Protein AF-A0A5K0X9J2-F1 (afdb_monomer_lite)

Structure (mmCIF, N/CA/C/O backbone):
data_AF-A0A5K0X9J2-F1
#
_entry.id   AF-A0A5K0X9J2-F1
#
loop_
_atom_site.group_PDB
_atom_site.id
_atom_site.type_symbol
_atom_site.label_atom_id
_atom_site.label_alt_id
_atom_site.label_comp_id
_atom_site.label_asym_id
_atom_site.label_entity_id
_atom_site.label_seq_id
_atom_site.pdbx_PDB_ins_code
_atom_site.Cartn_x
_atom_site.Cartn_y
_atom_site.Cartn_z
_atom_site.occupancy
_atom_site.B_iso_or_equiv
_atom_site.auth_seq_id
_atom_site.auth_comp_id
_atom_site.auth_asym_id
_atom_site.auth_atom_id
_atom_site.pdbx_PDB_model_num
ATOM 1 N N . LEU A 1 1 ? -1.739 -0.683 -1.695 1.00 88.50 1 LEU A N 1
ATOM 2 C CA . LEU A 1 1 ? -2.557 -1.555 -0.823 1.00 88.50 1 LEU A CA 1
ATOM 3 C C . LEU A 1 1 ? -3.758 -2.137 -1.555 1.00 88.50 1 LEU A C 1
ATOM 5 O O . LEU A 1 1 ? -3.757 -3.339 -1.752 1.00 88.50 1 LEU A O 1
ATOM 9 N N . CYS A 1 2 ? -4.712 -1.339 -2.052 1.00 93.06 2 CYS A N 1
ATOM 10 C CA . CYS A 1 2 ? -5.907 -1.886 -2.725 1.00 93.06 2 CYS A CA 1
ATOM 11 C C . CYS A 1 2 ? -5.571 -2.810 -3.907 1.00 93.06 2 CYS A C 1
ATOM 13 O O . CYS A 1 2 ? -6.131 -3.894 -4.027 1.00 93.06 2 CYS A O 1
ATOM 15 N N . MET A 1 3 ? -4.604 -2.417 -4.744 1.00 92.88 3 MET A N 1
ATOM 16 C CA . MET A 1 3 ? -4.165 -3.267 -5.854 1.00 92.88 3 MET A CA 1
ATOM 17 C C . MET A 1 3 ? -3.408 -4.517 -5.378 1.00 92.88 3 MET A C 1
ATOM 19 O O . MET A 1 3 ? -3.565 -5.571 -5.970 1.00 92.88 3 MET A O 1
ATOM 23 N N . VAL A 1 4 ? -2.660 -4.441 -4.271 1.00 94.56 4 VAL A N 1
ATOM 24 C CA . VAL A 1 4 ? -1.999 -5.618 -3.667 1.00 94.56 4 VAL A CA 1
ATOM 25 C C . VAL A 1 4 ? -3.038 -6.612 -3.154 1.00 94.56 4 VAL A C 1
ATOM 27 O O . VAL A 1 4 ? -2.918 -7.802 -3.403 1.00 94.56 4 VAL A O 1
ATOM 30 N N . HIS A 1 5 ? -4.097 -6.126 -2.503 1.00 93.19 5 HIS A N 1
ATOM 31 C CA . HIS A 1 5 ? -5.213 -6.964 -2.069 1.00 93.19 5 HIS A CA 1
ATOM 32 C C . HIS A 1 5 ? -5.933 -7.624 -3.256 1.00 93.19 5 HIS A C 1
ATOM 34 O O . HIS A 1 5 ? -6.294 -8.791 -3.185 1.00 93.19 5 HIS A O 1
ATOM 40 N N . LYS A 1 6 ? -6.106 -6.897 -4.369 1.00 94.06 6 LYS A N 1
ATOM 41 C CA . LYS A 1 6 ? -6.741 -7.426 -5.584 1.00 94.06 6 LYS A CA 1
ATOM 42 C C . LYS A 1 6 ? -5.883 -8.468 -6.313 1.00 94.06 6 LYS A C 1
ATOM 44 O O . LYS A 1 6 ? -6.430 -9.447 -6.802 1.00 94.06 6 LYS A O 1
ATOM 49 N N . LEU A 1 7 ? -4.578 -8.230 -6.431 1.00 93.50 7 LEU A N 1
ATOM 50 C CA . LEU A 1 7 ? -3.648 -9.097 -7.166 1.00 93.50 7 LEU A CA 1
ATOM 51 C C . LEU A 1 7 ? -3.143 -10.281 -6.333 1.00 93.50 7 LEU A C 1
ATOM 53 O O . LEU A 1 7 ? -2.648 -11.251 -6.895 1.00 93.50 7 LEU A O 1
ATOM 57 N N . GLY A 1 8 ? -3.247 -10.198 -5.007 1.00 93.81 8 GLY A N 1
ATOM 58 C CA . GLY A 1 8 ? -2.611 -11.125 -4.080 1.00 93.81 8 GLY A CA 1
ATOM 59 C C . GLY A 1 8 ? -1.254 -10.608 -3.597 1.00 93.81 8 GLY A C 1
ATOM 60 O O . GLY A 1 8 ? -0.473 -10.000 -4.336 1.00 93.81 8 GLY A O 1
ATOM 61 N N . TYR A 1 9 ? -0.974 -10.840 -2.315 1.00 94.12 9 TYR A N 1
ATOM 62 C CA . TYR A 1 9 ? 0.303 -10.478 -1.708 1.00 94.12 9 TYR A CA 1
ATOM 63 C C . TYR A 1 9 ? 1.447 -11.286 -2.338 1.00 94.12 9 TYR A C 1
ATOM 65 O O . TYR A 1 9 ? 1.321 -12.492 -2.527 1.00 94.12 9 TYR A O 1
ATOM 73 N N . GLY A 1 10 ? 2.567 -10.628 -2.652 1.00 92.69 10 GLY A N 1
ATOM 74 C CA . GLY A 1 10 ? 3.717 -11.260 -3.312 1.00 92.69 10 GLY A CA 1
ATOM 75 C C . GLY A 1 10 ? 3.787 -11.043 -4.828 1.00 92.69 10 GLY A C 1
ATOM 76 O O . GLY A 1 10 ? 4.879 -11.111 -5.390 1.00 92.69 10 GLY A O 1
ATOM 77 N N . ASN A 1 11 ? 2.678 -10.683 -5.486 1.00 95.88 11 ASN A N 1
ATOM 78 C CA . ASN A 1 11 ? 2.618 -10.456 -6.939 1.00 95.88 11 ASN A CA 1
ATOM 79 C C . ASN A 1 11 ? 3.129 -9.053 -7.336 1.00 95.88 11 ASN A C 1
ATOM 81 O O . ASN A 1 11 ? 2.417 -8.223 -7.909 1.00 95.88 11 ASN A O 1
ATOM 85 N N . TRP A 1 12 ? 4.386 -8.754 -6.996 1.00 94.94 12 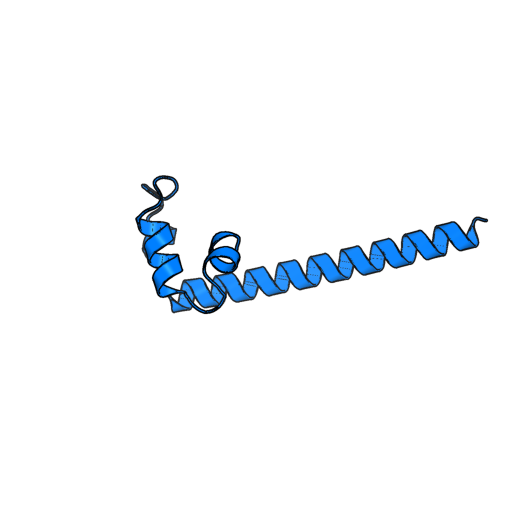TRP A N 1
ATOM 86 C CA . TRP A 1 12 ? 4.980 -7.416 -7.129 1.00 94.94 12 TRP A CA 1
ATOM 87 C C . TRP A 1 12 ? 5.246 -6.990 -8.575 1.00 94.94 12 TRP A C 1
ATOM 89 O O . TRP A 1 12 ? 5.140 -5.802 -8.889 1.00 94.94 12 TRP A O 1
ATOM 99 N N . ASP A 1 13 ? 5.581 -7.932 -9.457 1.00 94.69 13 ASP A N 1
ATOM 100 C CA . ASP A 1 13 ? 5.761 -7.659 -10.886 1.00 94.69 13 ASP A CA 1
ATOM 101 C C . ASP A 1 13 ? 4.451 -7.207 -11.535 1.00 94.69 13 ASP A C 1
ATOM 103 O O . ASP A 1 13 ? 4.419 -6.214 -12.267 1.00 94.69 13 ASP A O 1
ATOM 107 N N . GLU A 1 14 ? 3.346 -7.865 -11.187 1.00 95.31 14 GLU A N 1
ATOM 108 C CA . GLU A 1 14 ? 2.018 -7.508 -11.680 1.00 95.31 14 GLU A CA 1
ATOM 109 C C . GLU A 1 14 ? 1.535 -6.177 -11.092 1.00 95.31 14 GLU A C 1
ATOM 111 O O . GLU A 1 14 ? 1.000 -5.327 -11.808 1.00 95.31 14 GLU A O 1
ATOM 116 N N . LEU A 1 15 ? 1.838 -5.912 -9.816 1.00 95.06 15 LEU A N 1
ATOM 117 C CA . LEU A 1 15 ? 1.618 -4.599 -9.207 1.00 95.06 15 LEU A CA 1
ATOM 118 C C . LEU A 1 15 ? 2.381 -3.492 -9.956 1.00 95.06 15 LEU A C 1
ATOM 120 O O . LEU A 1 15 ? 1.841 -2.413 -10.212 1.00 95.06 15 LEU A O 1
ATOM 124 N N . LYS A 1 16 ? 3.638 -3.750 -10.332 1.00 94.00 16 LYS A N 1
ATOM 125 C CA . LYS A 1 16 ? 4.459 -2.804 -11.094 1.00 94.00 16 LYS A CA 1
ATOM 126 C C . LYS A 1 16 ? 3.904 -2.572 -12.501 1.00 94.00 16 LYS A C 1
ATOM 128 O O . LYS A 1 16 ? 3.903 -1.431 -12.971 1.00 94.00 16 LYS A O 1
ATOM 133 N N . ALA A 1 17 ? 3.405 -3.615 -13.163 1.00 94.50 17 ALA A N 1
ATOM 134 C CA . ALA A 1 17 ? 2.710 -3.489 -14.441 1.00 94.50 17 ALA A CA 1
ATOM 135 C C . ALA A 1 17 ? 1.436 -2.635 -14.305 1.00 94.50 17 ALA A C 1
ATOM 137 O O . ALA A 1 17 ? 1.246 -1.692 -15.076 1.00 94.50 17 ALA A O 1
ATOM 138 N N . ALA A 1 18 ? 0.635 -2.866 -13.261 1.00 94.06 18 ALA A N 1
ATOM 139 C CA . ALA A 1 18 ? -0.568 -2.089 -12.976 1.00 94.06 18 ALA A CA 1
ATOM 140 C C . ALA A 1 18 ? -0.282 -0.587 -12.789 1.00 94.06 18 ALA A C 1
ATOM 142 O O . ALA A 1 18 ? -1.020 0.251 -13.313 1.00 94.06 18 ALA A O 1
ATOM 143 N N . PHE A 1 19 ? 0.815 -0.222 -12.112 1.00 92.75 19 PHE A N 1
AT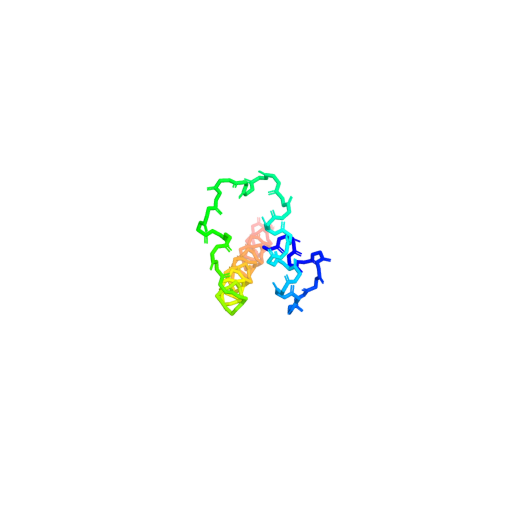OM 144 C CA . PHE A 1 19 ? 1.238 1.180 -11.998 1.00 92.75 19 PHE A CA 1
ATOM 145 C C . PHE A 1 19 ? 1.581 1.811 -13.351 1.00 92.75 19 PHE A C 1
ATOM 147 O O . PHE A 1 19 ? 1.281 2.981 -13.579 1.00 92.75 19 PHE A O 1
ATOM 154 N N . ARG A 1 20 ? 2.197 1.058 -14.268 1.00 91.62 20 ARG A N 1
ATOM 155 C CA . ARG A 1 20 ? 2.567 1.571 -15.596 1.00 91.62 20 ARG A CA 1
ATOM 156 C C . ARG A 1 20 ? 1.369 1.728 -16.526 1.00 91.62 20 ARG A C 1
ATOM 158 O O . ARG A 1 20 ? 1.350 2.680 -17.302 1.00 91.62 20 ARG A O 1
ATOM 165 N N . MET A 1 21 ? 0.405 0.813 -16.441 1.00 92.88 21 MET A N 1
ATOM 166 C CA . MET A 1 21 ? -0.801 0.811 -17.275 1.00 92.88 21 MET A CA 1
ATOM 167 C C . MET A 1 21 ? -1.856 1.813 -16.801 1.00 92.88 21 MET A C 1
ATOM 169 O O . MET A 1 21 ? -2.673 2.272 -17.596 1.00 92.88 21 MET A O 1
ATOM 173 N N . SER A 1 22 ? -1.856 2.161 -15.514 1.00 92.94 22 SER A N 1
ATOM 174 C CA . SER A 1 22 ? -2.847 3.078 -14.962 1.00 92.94 22 SER A CA 1
ATOM 175 C C . SER A 1 22 ? -2.605 4.525 -15.424 1.00 92.94 22 SER A C 1
ATOM 177 O O . SER A 1 22 ? -1.516 5.073 -15.209 1.00 92.94 22 SER A O 1
ATOM 179 N N . PRO A 1 23 ? -3.623 5.201 -15.991 1.00 93.31 23 PRO A N 1
ATOM 180 C CA . PRO A 1 23 ? -3.507 6.596 -16.409 1.00 93.31 23 PRO A CA 1
ATOM 181 C C . PRO A 1 23 ? -3.311 7.553 -15.225 1.00 93.31 23 PRO A C 1
ATOM 183 O O . PRO A 1 23 ? -2.751 8.631 -15.410 1.00 93.31 23 PRO A O 1
ATOM 186 N N . LEU A 1 24 ? -3.695 7.153 -14.005 1.00 92.62 24 LEU A N 1
ATOM 187 C CA . LEU A 1 24 ? -3.510 7.961 -12.793 1.00 92.62 24 LEU A CA 1
ATOM 188 C C . LEU A 1 24 ? -2.031 8.229 -12.493 1.00 92.62 24 LEU A C 1
ATOM 190 O O . LEU A 1 24 ? -1.682 9.295 -12.002 1.00 92.62 24 LEU A O 1
ATOM 194 N N . PHE A 1 25 ? -1.153 7.290 -12.847 1.00 91.19 25 PHE A N 1
ATOM 195 C CA . PHE A 1 25 ? 0.290 7.418 -12.650 1.00 91.19 25 PHE A CA 1
ATOM 196 C C . PHE A 1 25 ? 1.007 7.836 -13.938 1.00 91.19 25 PHE A C 1
ATOM 198 O O . PHE A 1 25 ? 2.219 7.656 -14.060 1.00 91.19 25 PHE A O 1
ATOM 205 N N . ARG A 1 26 ? 0.295 8.389 -14.937 1.00 90.06 26 ARG A N 1
ATOM 206 C CA . ARG A 1 26 ? 0.880 8.743 -16.245 1.00 90.06 26 ARG A CA 1
ATOM 207 C C . ARG A 1 26 ? 2.145 9.590 -16.098 1.00 90.06 26 ARG A C 1
ATOM 209 O O . ARG A 1 26 ? 3.142 9.255 -16.736 1.00 90.06 26 ARG A O 1
ATOM 216 N N . PHE A 1 27 ? 2.122 10.584 -15.215 1.00 92.81 27 PHE A N 1
ATOM 217 C CA . PHE A 1 27 ? 3.234 11.508 -14.967 1.00 92.81 27 PHE A CA 1
ATOM 218 C C . PHE A 1 27 ? 4.008 11.224 -13.673 1.00 92.81 27 PHE A C 1
ATOM 220 O O . PHE A 1 27 ? 4.994 11.896 -13.388 1.00 92.81 27 PHE A O 1
ATOM 227 N N . ASP A 1 28 ? 3.607 10.208 -12.908 1.00 92.31 28 ASP A N 1
ATOM 228 C CA . ASP A 1 28 ? 4.298 9.827 -11.679 1.00 92.31 28 ASP A CA 1
ATOM 229 C C . ASP A 1 28 ? 5.493 8.919 -12.001 1.00 92.31 28 ASP A C 1
ATOM 231 O O . ASP A 1 28 ? 5.430 7.684 -11.974 1.00 92.31 28 ASP A O 1
ATOM 235 N N . TRP A 1 29 ? 6.606 9.554 -12.371 1.00 89.38 29 TRP A N 1
ATOM 236 C CA . TRP A 1 29 ? 7.850 8.845 -12.661 1.00 89.38 29 TRP A CA 1
ATOM 237 C C . TRP A 1 29 ? 8.463 8.204 -11.411 1.00 89.38 29 TRP A C 1
ATOM 239 O O . TRP A 1 29 ? 9.104 7.153 -11.502 1.00 89.38 29 TRP A O 1
ATOM 249 N N . PHE A 1 30 ? 8.238 8.795 -10.235 1.00 92.00 30 PHE A N 1
ATOM 250 C CA . PHE A 1 30 ? 8.759 8.273 -8.977 1.00 92.00 30 PHE A CA 1
ATOM 251 C C . PHE A 1 30 ? 8.234 6.858 -8.727 1.00 92.00 30 PHE A C 1
ATOM 253 O O . PHE A 1 30 ? 9.041 5.935 -8.580 1.00 92.00 30 PHE A O 1
ATOM 260 N N . VAL A 1 31 ? 6.914 6.661 -8.795 1.00 89.75 31 VAL A N 1
ATOM 261 C CA . VAL A 1 31 ? 6.278 5.345 -8.626 1.00 89.75 31 VAL A CA 1
ATOM 262 C C . VAL A 1 31 ? 6.689 4.378 -9.740 1.00 89.75 31 VAL A C 1
ATOM 264 O O . VAL A 1 31 ? 7.016 3.222 -9.465 1.00 89.75 31 VAL A O 1
ATOM 267 N N . LYS A 1 32 ? 6.765 4.843 -10.994 1.00 88.44 32 LYS A N 1
ATOM 268 C CA . LYS A 1 32 ? 7.159 4.007 -12.147 1.00 88.44 32 LYS A CA 1
ATOM 269 C C . LYS A 1 32 ? 8.609 3.518 -12.102 1.00 88.44 32 LYS A C 1
ATOM 271 O O . LYS A 1 32 ? 8.904 2.446 -12.642 1.00 88.44 32 LYS A O 1
ATOM 276 N N . SER A 1 33 ? 9.500 4.290 -11.480 1.00 91.69 33 SER A N 1
ATOM 277 C CA . SER A 1 33 ? 10.929 3.971 -11.363 1.00 91.69 33 SER A CA 1
ATOM 278 C C . SER A 1 33 ? 11.246 2.930 -10.286 1.00 91.69 33 SER A C 1
ATOM 280 O O . SER A 1 33 ? 12.339 2.367 -10.304 1.00 91.69 33 SER A O 1
ATOM 282 N N . ARG A 1 34 ? 10.316 2.646 -9.361 1.00 94.50 34 ARG A N 1
ATOM 283 C CA . ARG A 1 34 ? 10.587 1.745 -8.234 1.00 94.50 34 ARG A CA 1
ATOM 284 C C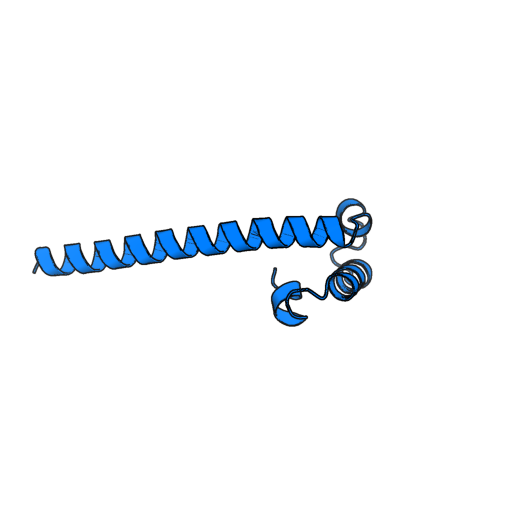 . ARG A 1 34 ? 10.871 0.315 -8.686 1.00 94.50 34 ARG A C 1
ATOM 286 O O . ARG A 1 34 ? 10.271 -0.211 -9.634 1.00 94.50 34 ARG A O 1
ATOM 293 N N . THR A 1 35 ? 11.792 -0.345 -7.996 1.00 95.69 35 THR A N 1
ATOM 294 C CA . THR A 1 35 ? 12.016 -1.786 -8.164 1.00 95.69 35 THR A CA 1
ATOM 295 C C . THR A 1 35 ? 10.897 -2.575 -7.483 1.00 95.69 35 THR A C 1
ATOM 297 O O . THR A 1 35 ? 10.206 -2.070 -6.598 1.00 95.69 35 THR A O 1
ATOM 300 N N . THR A 1 36 ? 10.696 -3.827 -7.886 1.00 94.50 36 THR A N 1
ATOM 301 C CA . THR A 1 36 ? 9.721 -4.716 -7.232 1.00 94.50 36 THR A CA 1
ATOM 302 C C . THR A 1 36 ? 10.030 -4.894 -5.749 1.00 94.50 36 THR A C 1
ATOM 304 O O . THR A 1 36 ? 9.124 -4.852 -4.925 1.00 94.50 36 THR A O 1
ATOM 307 N N . GLN A 1 37 ? 11.312 -4.974 -5.391 1.00 95.62 37 GLN A N 1
ATOM 308 C CA . GLN A 1 37 ? 11.759 -5.080 -4.004 1.00 95.62 37 GLN A CA 1
ATOM 309 C C . GLN A 1 37 ? 11.483 -3.809 -3.182 1.00 95.62 37 GLN A C 1
ATOM 311 O O . GLN A 1 37 ? 11.169 -3.883 -1.996 1.00 95.62 37 GLN A O 1
ATOM 316 N N . GLU A 1 38 ? 11.586 -2.623 -3.784 1.00 95.75 38 GLU A N 1
ATOM 317 C CA . GLU A 1 38 ? 11.188 -1.370 -3.131 1.00 95.75 38 GLU A CA 1
ATOM 318 C C . GLU A 1 38 ? 9.676 -1.288 -2.925 1.00 95.75 38 GLU A C 1
ATOM 320 O O . GLU A 1 38 ? 9.228 -0.885 -1.850 1.00 95.75 38 GLU A O 1
ATOM 325 N N . LEU A 1 39 ? 8.891 -1.703 -3.925 1.00 94.62 39 LEU A N 1
ATOM 326 C CA . LEU A 1 39 ? 7.435 -1.777 -3.812 1.00 94.62 39 LEU A CA 1
ATOM 327 C C . LEU A 1 39 ? 7.011 -2.765 -2.720 1.00 94.62 39 LEU A C 1
ATOM 329 O O . LEU A 1 39 ? 6.146 -2.418 -1.919 1.00 94.62 39 LEU A O 1
ATOM 333 N N . ALA A 1 40 ? 7.655 -3.932 -2.642 1.00 94.88 40 ALA A N 1
ATOM 334 C CA . ALA A 1 40 ? 7.426 -4.924 -1.595 1.00 94.88 40 ALA A CA 1
ATOM 335 C C . ALA A 1 40 ? 7.684 -4.331 -0.201 1.00 94.88 40 ALA A C 1
ATOM 337 O O . ALA A 1 40 ? 6.758 -4.219 0.595 1.00 94.88 40 ALA A O 1
ATOM 338 N N . ARG A 1 41 ? 8.890 -3.795 0.051 1.00 97.06 41 ARG A N 1
ATOM 339 C CA . ARG A 1 41 ? 9.237 -3.163 1.343 1.00 97.06 41 ARG A CA 1
ATOM 340 C C . ARG A 1 41 ? 8.271 -2.046 1.738 1.00 97.06 41 ARG A C 1
ATOM 342 O O . ARG A 1 41 ? 7.931 -1.886 2.914 1.00 97.06 41 ARG A O 1
ATOM 349 N N . ARG A 1 42 ? 7.831 -1.247 0.760 1.00 95.88 42 ARG A N 1
ATOM 350 C CA . ARG A 1 42 ? 6.844 -0.191 0.995 1.00 95.88 42 ARG A CA 1
ATOM 351 C C . ARG A 1 42 ? 5.489 -0.783 1.376 1.00 95.88 42 ARG A C 1
ATOM 353 O O . ARG A 1 42 ? 4.879 -0.281 2.315 1.00 95.88 42 ARG A O 1
ATOM 360 N N . CYS A 1 43 ? 5.030 -1.821 0.682 1.00 96.06 43 CYS A N 1
ATOM 361 C CA . CYS A 1 43 ? 3.776 -2.499 0.998 1.00 96.06 43 CYS A CA 1
ATOM 362 C C . CYS A 1 43 ? 3.816 -3.153 2.382 1.00 96.06 43 CYS A C 1
ATOM 364 O O . CYS A 1 43 ? 2.874 -2.950 3.136 1.00 96.06 43 CYS A O 1
ATOM 366 N N . ASP A 1 44 ? 4.911 -3.813 2.758 1.00 96.12 44 ASP A N 1
ATOM 367 C CA . ASP A 1 44 ? 5.077 -4.425 4.085 1.00 96.12 44 ASP A CA 1
ATOM 368 C C . ASP A 1 44 ? 4.966 -3.387 5.198 1.00 96.12 44 ASP A C 1
ATOM 370 O O . ASP A 1 44 ? 4.266 -3.578 6.189 1.00 96.12 44 ASP A O 1
ATOM 374 N N . THR A 1 45 ? 5.631 -2.245 5.010 1.00 97.62 45 THR A N 1
ATOM 375 C CA . THR A 1 45 ? 5.559 -1.129 5.958 1.00 97.62 45 THR A CA 1
ATOM 376 C C . THR A 1 45 ? 4.123 -0.631 6.101 1.00 97.62 45 THR A C 1
ATOM 378 O O . THR A 1 45 ? 3.644 -0.425 7.211 1.00 97.62 45 THR A O 1
ATOM 381 N N . LEU A 1 46 ? 3.428 -0.447 4.978 1.00 97.06 46 LEU A N 1
ATOM 382 C CA . LEU A 1 46 ? 2.045 0.017 4.970 1.00 97.06 46 LEU A CA 1
ATOM 383 C C . LEU A 1 46 ? 1.089 -0.992 5.623 1.00 97.06 46 LEU A C 1
ATOM 385 O O . LEU A 1 46 ? 0.197 -0.576 6.351 1.00 97.06 46 LEU A O 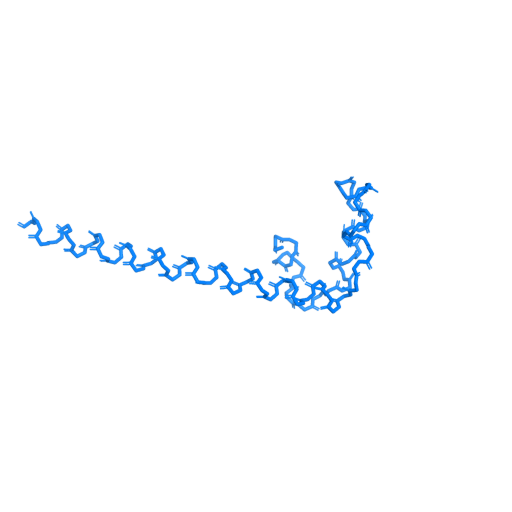1
ATOM 389 N N . ILE A 1 47 ? 1.289 -2.293 5.399 1.00 95.94 47 ILE A N 1
ATOM 390 C CA . ILE A 1 47 ? 0.498 -3.356 6.031 1.00 95.94 47 ILE A CA 1
ATOM 391 C C . ILE A 1 47 ? 0.676 -3.309 7.549 1.00 95.94 47 ILE A C 1
ATOM 393 O O . ILE A 1 47 ? -0.318 -3.233 8.259 1.00 95.94 47 ILE A O 1
ATOM 397 N N . ARG A 1 48 ? 1.917 -3.230 8.046 1.00 96.94 48 ARG A N 1
ATOM 398 C CA . ARG A 1 48 ? 2.183 -3.125 9.492 1.00 96.94 48 ARG A CA 1
ATOM 399 C C . ARG A 1 48 ? 1.530 -1.902 10.133 1.00 96.94 48 ARG A C 1
ATOM 401 O O . ARG A 1 48 ? 1.066 -1.978 11.266 1.00 96.94 48 ARG A O 1
ATOM 408 N N . LEU A 1 49 ? 1.513 -0.766 9.432 1.00 97.94 49 LEU A N 1
ATOM 409 C CA . LEU A 1 49 ? 0.851 0.443 9.929 1.00 97.94 49 LEU A CA 1
ATOM 410 C C . LEU A 1 49 ? -0.665 0.247 10.042 1.00 97.94 49 LEU A C 1
ATOM 412 O O . LEU A 1 49 ? -1.234 0.614 11.063 1.00 97.94 49 LEU A O 1
ATOM 416 N N . VAL A 1 50 ? -1.291 -0.379 9.041 1.00 96.75 50 VAL A N 1
ATOM 417 C CA . VAL A 1 50 ? -2.726 -0.708 9.069 1.00 96.75 50 VAL A CA 1
ATOM 418 C C . VAL A 1 50 ? -3.044 -1.721 10.171 1.00 96.75 50 VAL A C 1
ATOM 420 O O . VAL A 1 50 ? -4.024 -1.561 10.889 1.00 96.75 50 VAL A O 1
ATOM 423 N N . GLU A 1 51 ? -2.215 -2.750 10.349 1.00 96.50 51 GLU A N 1
ATOM 424 C CA . GLU A 1 51 ? -2.387 -3.728 11.430 1.00 96.50 51 GLU A CA 1
ATOM 425 C C . GLU A 1 51 ? -2.335 -3.063 12.807 1.00 96.50 51 GLU A C 1
ATOM 427 O O . GLU A 1 51 ? -3.174 -3.349 13.659 1.00 96.50 51 GLU A O 1
ATOM 432 N N . LYS A 1 52 ? -1.387 -2.142 13.012 1.00 97.50 52 LYS A N 1
ATOM 433 C CA . LYS A 1 52 ? -1.282 -1.377 14.256 1.00 97.50 52 LYS A CA 1
ATOM 434 C C . LYS A 1 52 ? -2.497 -0.468 14.473 1.00 97.50 52 LYS A C 1
ATOM 436 O O . LYS A 1 52 ? -3.052 -0.458 15.566 1.00 97.50 52 LYS A O 1
ATOM 441 N N . GLU A 1 53 ? -2.925 0.258 13.443 1.00 97.31 53 GLU A N 1
ATOM 442 C CA . GLU A 1 53 ? -4.112 1.121 13.508 1.00 97.31 53 GLU A CA 1
ATOM 443 C C . GLU A 1 53 ? -5.371 0.318 13.874 1.00 97.31 53 GLU A C 1
ATOM 445 O O . GLU A 1 53 ? -6.132 0.720 14.753 1.00 97.31 53 GLU A O 1
ATOM 450 N N . ASN A 1 54 ? -5.551 -0.865 13.281 1.00 96.81 54 ASN A N 1
ATOM 451 C CA . ASN A 1 54 ? -6.666 -1.755 13.608 1.00 96.81 54 ASN A CA 1
ATOM 452 C C . ASN A 1 54 ? -6.621 -2.242 15.065 1.00 96.81 54 ASN A C 1
ATOM 454 O O . ASN A 1 54 ? -7.658 -2.287 15.725 1.00 96.81 54 ASN A O 1
ATOM 458 N N . GLN A 1 55 ? -5.436 -2.570 15.592 1.00 97.06 55 GLN A N 1
ATOM 459 C CA . GLN A 1 55 ? -5.282 -2.966 16.999 1.00 97.06 55 GLN A CA 1
ATOM 460 C C . GLN A 1 55 ? -5.689 -1.837 17.955 1.00 97.06 55 GLN A C 1
ATOM 462 O O . GLN A 1 55 ? -6.435 -2.075 18.905 1.00 97.06 55 GLN A O 1
ATOM 467 N N . GLU A 1 56 ? -5.252 -0.605 17.684 1.00 96.81 56 GLU A N 1
ATOM 468 C CA . GLU A 1 56 ? -5.600 0.570 18.492 1.00 96.81 56 GLU A CA 1
ATOM 469 C C . GLU A 1 56 ? -7.112 0.861 18.452 1.00 96.81 56 GLU A C 1
ATOM 471 O O . GLU A 1 56 ? -7.716 1.195 19.476 1.00 96.81 56 GLU A O 1
ATOM 476 N N . LEU A 1 57 ? -7.752 0.707 17.287 1.00 96.44 57 LEU A N 1
ATOM 477 C CA . LEU A 1 57 ? -9.204 0.849 17.144 1.00 96.44 57 LEU A CA 1
ATOM 478 C C . LEU A 1 57 ? -9.960 -0.212 17.952 1.00 96.44 57 LEU A C 1
ATOM 480 O O . LEU A 1 57 ? -10.857 0.137 18.725 1.00 96.44 57 LEU A O 1
ATOM 484 N N . ASP A 1 58 ? -9.558 -1.478 17.847 1.00 96.19 58 ASP A N 1
ATOM 485 C CA . ASP A 1 58 ? -10.162 -2.576 18.603 1.00 96.19 58 ASP A CA 1
ATOM 486 C C . ASP A 1 58 ? -10.034 -2.372 20.121 1.00 96.19 58 ASP A C 1
ATOM 488 O O . ASP A 1 58 ? -10.964 -2.658 20.883 1.00 96.19 58 ASP A O 1
ATOM 492 N N . GLU A 1 59 ? -8.887 -1.881 20.592 1.00 96.12 59 GLU A N 1
ATOM 493 C CA . GLU A 1 59 ? -8.662 -1.568 22.005 1.00 96.12 59 GLU A CA 1
ATOM 494 C C . GLU A 1 59 ? -9.561 -0.430 22.491 1.00 96.12 59 GLU A C 1
ATOM 496 O O . GLU A 1 59 ? -10.199 -0.554 23.544 1.00 96.12 59 GLU A O 1
ATOM 501 N N . ARG A 1 60 ? -9.680 0.647 21.706 1.00 95.50 60 ARG A N 1
ATOM 502 C CA . ARG A 1 60 ? -10.577 1.774 22.005 1.00 95.50 60 ARG A CA 1
ATOM 503 C C . ARG A 1 60 ? -12.036 1.338 22.043 1.00 95.50 60 ARG A C 1
ATOM 505 O O . ARG A 1 60 ? -12.766 1.736 22.951 1.00 95.50 60 ARG A O 1
ATOM 512 N N . GLU A 1 61 ? -12.464 0.490 21.111 1.00 94.88 61 GLU A N 1
ATOM 513 C CA . GLU A 1 61 ? -13.810 -0.080 21.127 1.00 94.88 61 GLU A CA 1
ATOM 514 C C . GLU A 1 61 ? -14.056 -0.939 22.368 1.00 94.88 61 GLU A C 1
ATOM 516 O O . GLU A 1 61 ? -15.104 -0.820 23.013 1.00 94.88 61 GLU A O 1
ATOM 521 N N . ARG A 1 62 ? -13.099 -1.800 22.733 1.00 94.62 62 ARG A N 1
ATOM 522 C CA . ARG A 1 62 ? -13.192 -2.619 23.948 1.00 94.62 62 ARG A CA 1
ATOM 523 C C . ARG A 1 62 ? -13.296 -1.747 25.194 1.00 94.62 62 ARG A C 1
ATOM 525 O O . ARG A 1 62 ? -14.118 -2.055 26.059 1.00 94.62 62 ARG A O 1
ATOM 532 N N . GLN A 1 63 ? -12.520 -0.669 25.281 1.00 94.31 63 GLN A N 1
ATOM 533 C CA . GLN A 1 63 ? -12.582 0.256 26.410 1.00 94.31 63 GLN A CA 1
ATOM 534 C C . GLN A 1 63 ? -13.927 0.990 26.463 1.00 94.31 63 GLN A C 1
ATOM 536 O O . GLN A 1 63 ? -14.601 0.941 27.488 1.00 94.31 63 GLN A O 1
ATOM 541 N N . ALA A 1 64 ? -14.407 1.525 25.338 1.00 94.12 64 ALA A N 1
ATOM 542 C CA . ALA A 1 64 ? -15.718 2.171 25.266 1.00 94.12 64 ALA A CA 1
ATOM 543 C C . ALA A 1 64 ? -16.869 1.225 25.663 1.00 94.12 64 ALA A C 1
ATOM 545 O O . ALA A 1 64 ? -17.837 1.641 26.303 1.00 94.12 64 ALA A O 1
ATOM 546 N N . ARG A 1 65 ? -16.778 -0.069 25.315 1.00 93.88 65 ARG A N 1
ATOM 547 C CA . ARG A 1 65 ? -17.744 -1.092 25.756 1.00 93.88 65 ARG A CA 1
ATOM 548 C C . ARG A 1 65 ? -17.665 -1.360 27.263 1.00 93.88 65 ARG A C 1
ATOM 550 O O . ARG A 1 65 ? -18.705 -1.627 27.862 1.00 93.88 65 ARG A O 1
ATOM 557 N N . LYS A 1 66 ? -16.475 -1.311 27.875 1.00 93.50 66 LYS A N 1
ATOM 558 C CA . LYS A 1 66 ? -16.299 -1.443 29.334 1.00 93.50 66 LYS A CA 1
ATOM 559 C C . LYS A 1 66 ? -16.870 -0.232 30.072 1.00 93.50 66 LYS A C 1
ATOM 561 O O . LYS A 1 66 ? -17.657 -0.422 30.993 1.00 93.50 66 LYS A O 1
ATOM 566 N N . ASP A 1 67 ? -16.567 0.978 29.615 1.00 92.69 67 ASP A N 1
ATOM 567 C CA . ASP A 1 67 ? -17.034 2.217 30.248 1.00 92.69 67 ASP A CA 1
ATOM 568 C C . ASP A 1 67 ? -18.567 2.322 30.201 1.00 92.69 67 ASP A C 1
ATOM 570 O O . ASP A 1 67 ? -19.207 2.616 31.209 1.00 92.69 67 ASP A O 1
ATOM 574 N N . LYS A 1 68 ? -19.187 1.958 29.066 1.00 91.06 68 LYS A N 1
ATOM 575 C CA . LYS A 1 68 ? -20.655 1.868 28.941 1.00 91.06 68 LYS A CA 1
ATOM 576 C C . LYS A 1 68 ? -21.290 0.845 29.884 1.00 91.06 68 LYS A C 1
ATOM 578 O O . LYS A 1 68 ? -22.435 1.034 30.280 1.00 91.06 68 LYS A O 1
ATOM 583 N N . LYS A 1 69 ? -20.592 -0.251 30.204 1.00 89.06 69 LYS A N 1
ATOM 584 C CA . LYS A 1 69 ? -21.074 -1.244 31.177 1.00 89.06 69 LYS A CA 1
ATOM 585 C C . LYS A 1 69 ? -20.957 -0.744 32.612 1.00 89.06 69 LYS A C 1
ATOM 587 O O . LYS A 1 69 ? -21.797 -1.113 33.412 1.00 89.06 69 LYS A O 1
ATOM 592 N N . LEU A 1 70 ? -19.928 0.045 32.925 1.00 86.00 70 LEU A N 1
ATOM 593 C CA . LEU A 1 70 ? -19.691 0.570 34.272 1.00 86.00 70 LEU A CA 1
ATOM 594 C C . LEU A 1 70 ? -20.614 1.750 34.613 1.00 86.00 70 LEU A C 1
ATOM 596 O 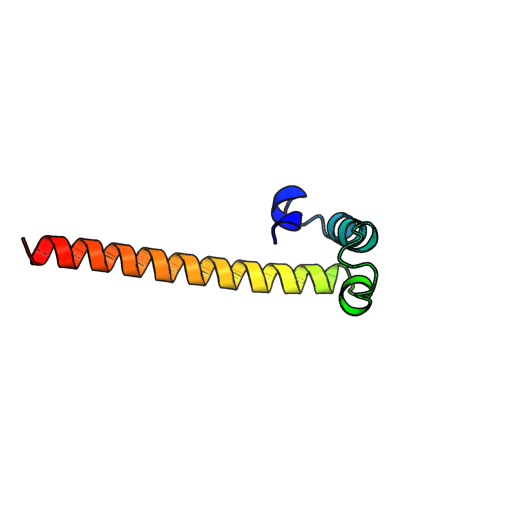O . LEU A 1 70 ? -20.930 1.970 35.774 1.00 86.00 70 LEU A O 1
ATOM 600 N N . ALA 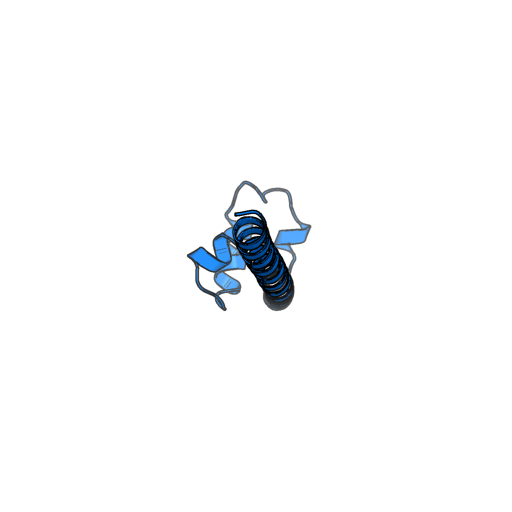A 1 71 ? -21.044 2.503 33.598 1.00 84.44 71 ALA A N 1
ATOM 601 C CA . ALA A 1 71 ? -21.990 3.609 33.735 1.00 84.44 71 ALA A CA 1
ATOM 602 C C . ALA A 1 71 ? -23.471 3.174 33.805 1.00 84.44 71 ALA A C 1
ATOM 604 O O . ALA A 1 71 ? -24.341 4.037 33.930 1.00 84.44 71 ALA A O 1
ATOM 605 N N . LYS A 1 72 ? -23.763 1.874 33.676 1.00 64.81 72 LYS A N 1
ATOM 606 C CA . LYS A 1 72 ? -25.106 1.290 33.791 1.00 64.81 72 LYS A CA 1
ATOM 607 C C . LYS A 1 72 ? -25.238 0.549 35.115 1.00 64.81 72 LYS A C 1
ATOM 609 O O . LYS A 1 72 ? -26.334 0.645 35.705 1.00 64.81 72 LYS A O 1
#

pLDDT: mean 93.54, std 4.34, range [64.81, 97.94]

Secondary structure (DSSP, 8-state):
-HHHHHH-TT-HHHHHHHHHH-GGGTT-HHHHH--HHHHHHHHHHHHHHHHHHHHHHHHHHHHHHHHHHHT-

Radius of gyration: 18.45 Å; chains: 1; bounding box: 37×23×52 Å

Organism: NCBI:txid210225

Sequence (72 aa):
LCMVHKLGYGNWDELKAAFRMSPLFRFDWFVKSRTTQELARRCDTLIRLVEKENQELDERERQARKDKKLAK

Foldseek 3Di:
DVVCVVVDPPPLVVVLVCCPPDPVCVPVVVSNVDDSVRVNVVVVVVVVVVVVVVVVVVVVVVVVVVVVVVVD

InterPro domains:
  IPR009057 Homedomain-like superfamily [SSF46689] (1-63)
  IPR015195 SLIDE domain [PF09111] (1-53)